Protein AF-A0A950EEA9-F1 (afdb_monomer)

Secondary structure (DSSP, 8-state):
-PPPPPPP-PPPP----HHHHHHHHHHHHHHHHHHHHHTTSS-SS-HHHHHHHHHHHHHHHHHHHHHHTTS------HHHHHHHHHHHHHHHHHHHHHHTT---TTTTT--S-HHHHHHHHHHHHHHHHHHT-------HHHHHHHHHHHHHHHHHHHHHS----------

Sequence (171 aa):
MPPKRATPKSSPAAASPPLTNALLLVAAVSYGLVLLVSRGRVTWPPHQLLASLFTVAGCLALVGPLVLARGESGEGGLGELLWMSGGLLVWVFDAAAAFRGQWQTTAWVTPLDAERMGLIMLAMLLAGWRYRTGGRSWSWTNVTGWILGLFWVGMAFWTLLPARTSGLGPR

Foldseek 3Di:
DDDDDDDDDPDPDPPDDVVVVVVVVVVVVVVVVVVCCVVVVAPVVNVVVLVVVLLVLLVQLLCLCVVVVPDDPDLDFLLSVLSPVSNVVLVVLCVVCVVVVNPPVSCSSPSDDLQVSLVVLVVSVVVCVVVVSGDPDDDPSSVSSVVSNVSSVVSNVVVVPPPPPPCPDDD

Structure (mmCIF, N/CA/C/O backbone):
data_AF-A0A950EEA9-F1
#
_entry.id   AF-A0A950EEA9-F1
#
loop_
_atom_site.group_PDB
_atom_site.id
_atom_site.type_symbol
_atom_site.label_atom_id
_atom_site.label_alt_id
_atom_site.label_comp_id
_atom_site.label_asym_id
_atom_site.label_entity_id
_atom_site.label_seq_id
_atom_site.pdbx_PDB_ins_code
_atom_site.Cartn_x
_atom_site.Cartn_y
_atom_site.Cartn_z
_atom_site.occupancy
_atom_site.B_iso_or_equiv
_atom_site.auth_seq_id
_atom_site.auth_comp_id
_atom_site.auth_asym_id
_atom_site.auth_atom_id
_atom_site.pdbx_PDB_model_num
ATOM 1 N N . MET A 1 1 ? 31.687 -39.441 -41.713 1.00 45.84 1 MET A N 1
ATOM 2 C CA . MET A 1 1 ? 31.162 -38.476 -40.722 1.00 45.84 1 MET A CA 1
ATOM 3 C C . MET A 1 1 ? 29.725 -38.870 -40.398 1.00 45.84 1 MET A C 1
ATOM 5 O O . MET A 1 1 ? 28.944 -38.955 -41.338 1.00 45.84 1 MET A O 1
ATOM 9 N N . PRO A 1 2 ? 29.379 -39.213 -39.146 1.00 46.19 2 PRO A N 1
ATOM 10 C CA . PRO A 1 2 ? 28.024 -39.644 -38.805 1.00 46.19 2 PRO A CA 1
ATOM 11 C C . PRO A 1 2 ? 27.068 -38.436 -38.693 1.00 46.19 2 PRO A C 1
ATOM 13 O O . PRO A 1 2 ? 27.488 -37.375 -38.223 1.00 46.19 2 PRO A O 1
ATOM 16 N N . PRO A 1 3 ? 25.793 -38.562 -39.107 1.00 56.22 3 PRO A N 1
ATOM 17 C CA . PRO A 1 3 ? 24.827 -37.472 -39.028 1.00 56.22 3 PRO A CA 1
ATOM 18 C C . PRO A 1 3 ? 24.411 -37.201 -37.573 1.00 56.22 3 PRO A C 1
ATOM 20 O O . PRO A 1 3 ? 24.018 -38.097 -36.825 1.00 56.22 3 PRO A O 1
ATOM 23 N N . LYS A 1 4 ? 24.503 -35.929 -37.176 1.00 59.50 4 LYS A N 1
ATOM 24 C CA . LYS A 1 4 ? 24.114 -35.394 -35.865 1.00 59.50 4 LYS A CA 1
ATOM 25 C C . LYS A 1 4 ? 22.603 -35.585 -35.657 1.00 59.50 4 LYS A C 1
ATOM 27 O O . LYS A 1 4 ? 21.809 -35.008 -36.394 1.00 59.50 4 LYS A O 1
ATOM 32 N N . ARG A 1 5 ? 22.204 -36.392 -34.660 1.00 57.03 5 ARG A N 1
ATOM 33 C CA . ARG A 1 5 ? 20.801 -36.549 -34.221 1.00 57.03 5 ARG A CA 1
ATOM 34 C C . ARG A 1 5 ? 20.206 -35.177 -33.899 1.00 57.03 5 ARG A C 1
ATO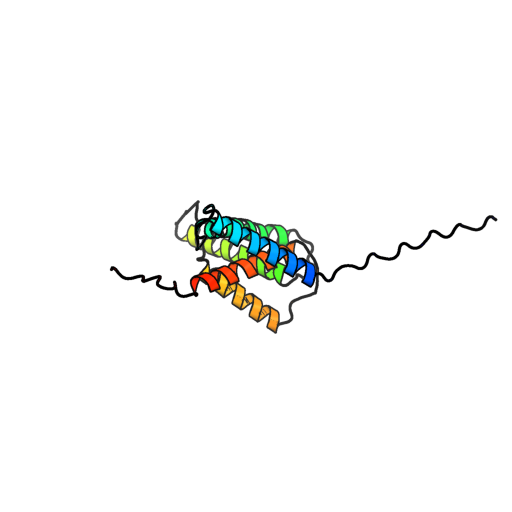M 36 O O . ARG A 1 5 ? 20.709 -34.481 -33.020 1.00 57.03 5 ARG A O 1
ATOM 43 N N . ALA A 1 6 ? 19.131 -34.817 -34.593 1.00 57.16 6 ALA A N 1
ATOM 44 C CA . ALA A 1 6 ? 18.302 -33.675 -34.247 1.00 57.16 6 ALA A CA 1
ATOM 45 C C . ALA A 1 6 ? 17.548 -33.978 -32.944 1.00 57.16 6 ALA A C 1
ATOM 47 O O . ALA A 1 6 ? 16.821 -34.967 -32.846 1.00 57.16 6 ALA A O 1
ATOM 48 N N . THR A 1 7 ? 17.748 -33.139 -31.935 1.00 59.75 7 THR A N 1
ATOM 49 C CA . THR A 1 7 ? 16.948 -33.116 -30.712 1.00 59.75 7 THR A CA 1
ATOM 50 C C . THR A 1 7 ? 15.524 -32.649 -31.038 1.00 59.75 7 THR A C 1
ATOM 52 O O . THR A 1 7 ? 15.364 -31.655 -31.753 1.00 59.75 7 THR A O 1
ATOM 55 N N . PRO A 1 8 ? 14.470 -33.323 -30.539 1.00 54.88 8 PRO A N 1
ATOM 56 C CA . PRO A 1 8 ? 13.104 -32.860 -30.731 1.00 54.88 8 PRO A CA 1
ATOM 57 C C .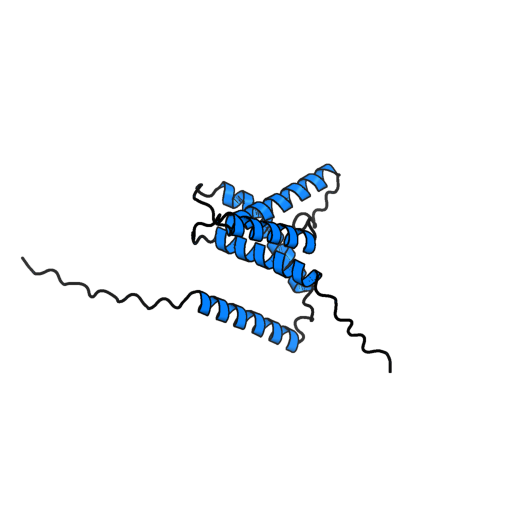 PRO A 1 8 ? 12.896 -31.546 -29.971 1.00 54.88 8 PRO A C 1
ATOM 59 O O . PRO A 1 8 ? 13.152 -31.440 -28.772 1.00 54.88 8 PRO A O 1
ATOM 62 N N . LYS A 1 9 ? 12.446 -30.530 -30.705 1.00 49.12 9 LYS A N 1
ATOM 63 C CA . LYS A 1 9 ? 12.096 -29.204 -30.200 1.00 49.12 9 LYS A CA 1
ATOM 64 C C . LYS A 1 9 ? 10.866 -29.355 -29.298 1.00 49.12 9 LYS A C 1
ATOM 66 O O . LYS A 1 9 ? 9.771 -29.616 -29.791 1.00 49.12 9 LYS A O 1
ATOM 71 N N . SER A 1 10 ? 11.047 -29.236 -27.983 1.00 50.47 10 SER A N 1
ATOM 72 C CA . SER A 1 10 ? 9.936 -29.162 -27.032 1.00 50.47 10 SER A CA 1
ATOM 73 C C . SER A 1 10 ? 9.056 -27.969 -27.405 1.00 50.47 10 SER A C 1
ATOM 75 O O . SER A 1 10 ? 9.537 -26.835 -27.441 1.00 50.47 10 SER A O 1
ATOM 77 N N . SER A 1 11 ? 7.784 -28.222 -27.712 1.00 50.09 11 SER A N 1
ATOM 78 C CA . SER A 1 11 ? 6.804 -27.150 -27.899 1.00 50.09 11 SER A CA 1
ATOM 79 C C . SER A 1 11 ? 6.724 -26.329 -26.608 1.00 50.09 11 SER A C 1
ATOM 81 O O . SER A 1 11 ? 6.655 -26.933 -25.534 1.00 50.09 11 SER A O 1
ATOM 83 N N . PRO A 1 12 ? 6.760 -24.986 -26.662 1.00 52.28 12 PRO A N 1
ATOM 84 C CA . PRO A 1 12 ? 6.566 -24.186 -25.464 1.00 52.28 12 PRO A CA 1
ATOM 85 C C . PRO A 1 12 ? 5.153 -24.464 -24.947 1.00 52.28 12 PRO A C 1
ATOM 87 O O . PRO A 1 12 ? 4.180 -24.332 -25.691 1.00 52.28 12 PRO A O 1
ATOM 90 N N . ALA A 1 13 ? 5.047 -24.903 -23.692 1.00 56.28 13 ALA A N 1
ATOM 91 C CA . ALA A 1 13 ? 3.766 -25.026 -23.013 1.00 56.28 13 ALA A CA 1
ATOM 92 C C . ALA A 1 13 ? 3.017 -23.694 -23.154 1.00 56.28 13 ALA A C 1
ATOM 94 O O . ALA A 1 13 ? 3.596 -22.633 -22.911 1.00 56.28 13 ALA A O 1
ATOM 95 N N . ALA A 1 14 ? 1.760 -23.748 -23.597 1.00 56.31 14 ALA A N 1
ATOM 96 C CA . ALA A 1 14 ? 0.920 -22.571 -23.746 1.00 56.31 14 ALA A CA 1
ATOM 97 C C . ALA A 1 14 ? 0.842 -21.851 -22.393 1.00 56.31 14 ALA A C 1
ATOM 99 O O . ALA A 1 14 ? 0.229 -22.346 -21.449 1.00 56.31 14 ALA A O 1
ATOM 100 N N . ALA A 1 15 ? 1.525 -20.713 -22.280 1.00 61.50 15 ALA A N 1
ATOM 101 C CA . ALA A 1 15 ? 1.501 -19.908 -21.075 1.00 61.50 15 ALA A CA 1
ATOM 102 C C . ALA A 1 15 ? 0.077 -19.371 -20.893 1.00 61.50 15 ALA A C 1
ATOM 104 O O . ALA A 1 15 ? -0.402 -18.583 -21.711 1.00 61.50 15 ALA A O 1
ATOM 105 N N . SER A 1 16 ? -0.612 -19.824 -19.845 1.00 63.59 16 SER A N 1
ATOM 106 C CA . SER A 1 16 ? -1.928 -19.304 -19.480 1.00 63.59 16 SER A CA 1
ATOM 107 C C . SER A 1 16 ? -1.863 -17.780 -19.340 1.00 63.59 16 SER A C 1
ATOM 109 O O . SER A 1 16 ? -0.881 -17.261 -18.795 1.00 63.59 16 SER A O 1
ATOM 111 N N . PRO A 1 17 ? -2.886 -17.039 -19.797 1.00 76.62 17 PRO A N 1
ATOM 112 C CA . PRO A 1 17 ? -2.869 -15.589 -19.711 1.00 76.62 17 PRO A CA 1
ATOM 113 C C . PRO A 1 17 ? -2.757 -15.152 -18.238 1.00 76.62 17 PRO A C 1
ATOM 115 O O . PRO A 1 17 ? -3.540 -15.606 -17.397 1.00 76.62 17 PRO A O 1
ATOM 118 N N . PRO A 1 18 ? -1.818 -14.247 -17.900 1.00 75.38 18 PRO A N 1
ATOM 119 C CA . PRO A 1 18 ? -1.539 -13.845 -16.517 1.00 75.38 18 PRO A CA 1
ATOM 120 C C . PRO A 1 18 ? -2.760 -13.227 -15.819 1.00 75.38 18 PRO A C 1
ATOM 122 O O . PRO A 1 18 ? -2.900 -13.330 -14.603 1.00 75.38 18 PRO A O 1
ATOM 125 N N . LEU A 1 19 ? -3.679 -12.644 -16.596 1.00 78.69 19 LEU A N 1
ATOM 126 C CA . LEU A 1 19 ? -4.944 -12.096 -16.110 1.00 78.69 19 LEU A CA 1
ATOM 127 C C . LEU A 1 19 ? -5.848 -13.174 -15.494 1.00 78.69 19 LEU A C 1
ATOM 129 O O . LEU A 1 19 ? -6.450 -12.948 -14.448 1.00 78.69 19 LEU A O 1
ATOM 133 N N . THR A 1 20 ? -5.926 -14.354 -16.110 1.00 81.00 20 THR A N 1
ATOM 134 C CA . THR A 1 20 ? -6.764 -15.449 -15.610 1.00 81.00 20 THR A CA 1
ATOM 135 C C . THR A 1 20 ? -6.217 -15.987 -14.294 1.00 81.00 20 THR A C 1
ATOM 137 O O . THR A 1 20 ? -6.982 -16.170 -13.353 1.00 81.00 20 THR A O 1
ATOM 140 N N . ASN A 1 21 ? -4.897 -16.148 -14.177 1.00 84.25 21 ASN A N 1
ATOM 141 C CA . ASN A 1 21 ? -4.272 -16.556 -12.916 1.00 84.25 21 ASN A CA 1
ATOM 142 C C . ASN A 1 21 ? -4.509 -15.520 -11.807 1.00 84.25 21 ASN A C 1
ATOM 144 O O . ASN A 1 21 ? -4.841 -15.895 -10.685 1.00 84.25 21 ASN A O 1
ATOM 148 N N . ALA A 1 22 ? -4.399 -14.225 -12.120 1.00 80.31 22 ALA A N 1
ATOM 149 C CA . ALA A 1 22 ? -4.685 -13.159 -11.162 1.00 80.31 22 ALA A CA 1
ATOM 150 C C . ALA A 1 22 ? -6.151 -13.182 -10.694 1.00 80.31 22 ALA A C 1
ATOM 152 O O . ALA A 1 22 ? -6.408 -13.118 -9.494 1.00 80.31 22 ALA A O 1
ATOM 153 N N . LEU A 1 23 ? -7.107 -13.341 -11.616 1.00 85.00 23 LEU A N 1
ATOM 154 C CA . LEU A 1 23 ? -8.531 -13.461 -11.283 1.00 85.00 23 LEU A CA 1
ATOM 155 C C . LEU A 1 23 ? -8.814 -14.681 -10.402 1.00 85.00 23 LEU A C 1
ATOM 157 O O . LEU A 1 23 ? -9.546 -14.565 -9.421 1.00 85.00 23 LEU A O 1
ATOM 161 N N . LEU A 1 24 ? -8.209 -15.830 -10.713 1.00 87.56 24 LEU A N 1
ATOM 162 C CA . LEU A 1 24 ? -8.353 -17.047 -9.913 1.00 87.56 24 LEU A CA 1
ATOM 163 C C . LEU A 1 24 ? -7.783 -16.871 -8.501 1.00 87.56 24 LEU A C 1
ATOM 165 O O . LEU A 1 24 ? -8.413 -17.295 -7.535 1.00 87.56 24 LEU A O 1
ATOM 169 N N . LEU A 1 25 ? -6.633 -16.207 -8.364 1.00 86.12 25 LEU A N 1
ATOM 170 C CA . LEU A 1 25 ? -6.050 -15.897 -7.058 1.00 86.12 25 LEU A CA 1
ATOM 171 C C . LEU A 1 25 ? -6.944 -14.952 -6.251 1.00 86.12 25 LEU A C 1
ATOM 173 O O . LEU A 1 25 ? -7.211 -15.218 -5.081 1.00 86.12 25 LEU A O 1
ATOM 177 N N . VAL A 1 26 ? -7.461 -13.889 -6.871 1.00 85.25 26 VAL A N 1
ATOM 178 C CA . VAL A 1 26 ? -8.393 -12.958 -6.213 1.00 85.25 26 VAL A CA 1
ATOM 179 C C . VAL A 1 26 ? -9.669 -13.683 -5.780 1.00 85.25 26 VAL A C 1
ATOM 181 O O . VAL A 1 26 ? -10.130 -13.493 -4.652 1.00 85.25 26 VAL A O 1
ATOM 184 N N . ALA A 1 27 ? -10.218 -14.556 -6.626 1.00 87.81 27 ALA A N 1
ATOM 185 C CA . ALA A 1 27 ? -11.384 -15.370 -6.293 1.00 87.81 27 ALA A CA 1
ATOM 186 C C . ALA A 1 27 ? -11.098 -16.321 -5.116 1.00 87.81 27 ALA A C 1
ATOM 188 O O . ALA A 1 27 ? -11.893 -16.400 -4.183 1.00 87.81 27 ALA A O 1
ATOM 189 N N . ALA A 1 28 ? -9.943 -16.990 -5.107 1.00 90.19 28 ALA A N 1
ATOM 190 C CA . ALA A 1 28 ? -9.558 -17.894 -4.025 1.00 90.19 28 ALA A CA 1
ATOM 191 C C . ALA A 1 28 ? -9.368 -17.157 -2.688 1.00 90.19 28 ALA A C 1
ATOM 193 O O . ALA A 1 28 ? -9.873 -17.604 -1.658 1.00 90.19 28 ALA A O 1
ATOM 194 N N . VAL A 1 29 ? -8.683 -16.008 -2.703 1.00 86.88 29 VAL A N 1
ATOM 195 C CA . VAL A 1 29 ? -8.444 -15.194 -1.500 1.00 86.88 29 VAL A CA 1
ATOM 196 C C . VAL A 1 29 ? -9.755 -14.624 -0.961 1.00 86.88 29 VAL A C 1
ATOM 198 O O . VAL A 1 29 ? -10.027 -14.746 0.233 1.00 86.88 29 VAL A O 1
ATOM 201 N N . SER A 1 30 ? -10.593 -14.048 -1.827 1.00 85.69 30 SER A N 1
ATOM 202 C CA . SER A 1 30 ? -11.892 -13.496 -1.420 1.00 85.69 30 SER A CA 1
ATOM 203 C C . SER A 1 30 ? -12.821 -14.576 -0.863 1.00 85.69 30 SER A C 1
ATOM 205 O O . SER A 1 30 ? -13.411 -14.379 0.199 1.00 85.69 30 SER A O 1
ATOM 207 N N . TYR A 1 31 ? -12.884 -15.745 -1.504 1.00 88.44 31 TYR A N 1
ATOM 208 C CA . TYR A 1 31 ? -13.667 -16.875 -1.008 1.00 88.44 31 TYR A CA 1
ATOM 209 C C . TYR A 1 31 ? -13.155 -17.390 0.344 1.00 88.44 31 TYR A C 1
ATOM 211 O O . TYR A 1 31 ? -13.947 -17.613 1.260 1.00 88.44 31 TYR A O 1
ATOM 219 N N . GLY A 1 32 ? -11.834 -17.521 0.511 1.00 87.50 32 GLY A N 1
ATOM 220 C CA . GLY A 1 32 ? -11.227 -17.901 1.788 1.00 87.50 32 GLY A CA 1
ATOM 221 C C . GLY A 1 32 ? -11.573 -16.924 2.914 1.00 87.50 32 GLY A C 1
ATOM 222 O O . GLY A 1 32 ? -11.885 -17.347 4.027 1.00 87.50 32 GLY A O 1
ATOM 223 N N . LEU A 1 33 ? -11.595 -15.623 2.616 1.00 84.88 33 LEU A N 1
ATOM 224 C CA . LEU A 1 33 ? -11.944 -14.579 3.579 1.00 84.88 33 LEU A CA 1
ATOM 225 C C . LEU A 1 3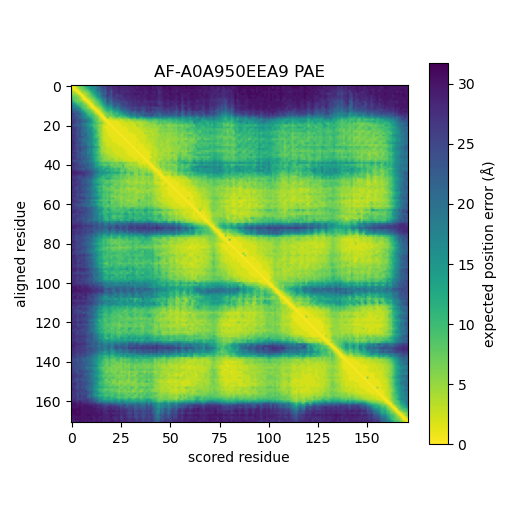3 ? -13.430 -14.637 3.969 1.00 84.88 33 LEU A C 1
ATOM 227 O O . LEU A 1 33 ? -13.748 -14.586 5.157 1.00 84.88 33 LEU A O 1
ATOM 231 N N . VAL A 1 34 ? -14.328 -14.852 3.001 1.00 87.12 34 VAL A N 1
ATOM 232 C CA . VAL A 1 34 ? -15.761 -15.102 3.260 1.00 87.12 34 VAL A CA 1
ATOM 233 C C . VAL A 1 34 ? -15.949 -16.328 4.154 1.00 87.12 34 VAL A C 1
ATOM 235 O O . VAL A 1 34 ? -16.732 -16.290 5.100 1.00 87.12 34 VAL A O 1
ATOM 238 N N . LEU A 1 35 ? -15.196 -17.398 3.902 1.00 88.25 35 LEU A N 1
ATOM 239 C CA . LEU A 1 35 ? -15.281 -18.641 4.663 1.00 88.25 35 LEU A CA 1
ATOM 240 C C . LEU A 1 35 ? -14.721 -18.504 6.092 1.00 88.25 35 LEU A C 1
ATOM 242 O O . LEU A 1 35 ? -15.210 -19.145 7.023 1.00 88.25 35 LEU A O 1
ATOM 246 N N . LEU A 1 36 ? -13.719 -17.646 6.300 1.00 86.81 36 LEU A N 1
ATOM 247 C CA . LEU A 1 36 ? -13.221 -17.294 7.634 1.00 86.81 36 LEU A CA 1
ATOM 248 C C . LEU A 1 36 ? -14.253 -16.492 8.435 1.00 86.81 36 LEU A C 1
ATOM 250 O O . LEU A 1 36 ? -14.427 -16.750 9.630 1.00 86.81 36 LEU A O 1
ATOM 254 N N . VAL A 1 37 ? -14.962 -15.572 7.775 1.00 87.12 37 VAL A N 1
ATOM 255 C CA . VAL A 1 37 ? -16.064 -14.809 8.378 1.00 87.12 37 VAL A CA 1
ATOM 256 C C . VAL A 1 37 ? -17.232 -15.734 8.716 1.00 87.12 37 VAL A C 1
ATOM 258 O O . VAL A 1 37 ? -17.713 -15.724 9.848 1.00 87.12 37 VAL A O 1
ATOM 261 N N . SER A 1 38 ? -17.642 -16.605 7.788 1.00 87.62 38 SER A N 1
ATOM 262 C CA . SER A 1 38 ? -18.758 -17.533 8.015 1.00 87.62 38 SER A CA 1
ATOM 263 C C . SER A 1 38 ? -18.472 -18.548 9.126 1.00 87.62 38 SER A C 1
ATOM 265 O O . SER A 1 38 ? -19.399 -19.054 9.751 1.00 87.62 38 SER A O 1
ATOM 267 N N . ARG A 1 39 ? -17.194 -18.854 9.390 1.00 90.12 39 ARG A N 1
ATOM 268 C CA . ARG A 1 39 ? -16.749 -19.719 10.498 1.00 90.12 39 ARG A CA 1
ATOM 269 C C . ARG A 1 39 ? -16.525 -18.973 11.818 1.00 90.12 39 ARG A C 1
ATOM 271 O O . ARG A 1 39 ? -16.044 -19.588 12.769 1.00 90.12 39 ARG A O 1
ATOM 278 N N . GLY A 1 40 ? -16.799 -17.669 11.879 1.00 83.12 40 GLY A N 1
ATOM 279 C CA . GLY A 1 40 ? -16.588 -16.849 13.076 1.00 83.12 40 GLY A CA 1
ATOM 280 C C . GLY A 1 40 ? -15.119 -16.707 13.487 1.00 83.12 40 GLY A C 1
ATOM 281 O O . GLY A 1 40 ? -14.832 -16.368 14.631 1.00 83.12 40 GLY A O 1
ATOM 282 N N . ARG A 1 41 ? -14.172 -16.993 12.581 1.00 83.94 41 ARG A N 1
ATOM 283 C CA . ARG A 1 41 ? -12.726 -16.869 12.846 1.00 83.94 41 ARG A CA 1
ATOM 284 C C . ARG A 1 41 ? -12.218 -15.446 12.633 1.00 83.94 41 ARG A C 1
ATOM 286 O O . ARG A 1 41 ? -11.186 -15.088 13.186 1.00 83.94 41 ARG A O 1
ATOM 293 N N . VAL A 1 42 ? -12.932 -14.661 11.830 1.00 83.06 42 VAL A N 1
ATOM 294 C CA . VAL A 1 42 ? -12.637 -13.258 11.531 1.00 83.06 42 VAL A CA 1
ATOM 295 C C . VAL A 1 42 ? -13.937 -12.468 11.653 1.00 83.06 42 VAL A C 1
ATOM 297 O O . VAL A 1 42 ? -14.964 -12.881 11.119 1.00 83.06 42 VAL A O 1
ATOM 300 N N . THR A 1 43 ? -13.912 -11.345 12.367 1.00 81.38 43 THR A N 1
ATOM 301 C CA . THR A 1 43 ? -15.054 -10.427 12.450 1.00 81.38 43 THR A CA 1
ATOM 302 C C . THR A 1 43 ? -15.208 -9.649 11.143 1.00 81.38 43 THR A C 1
ATOM 304 O O . THR A 1 43 ? -14.228 -9.373 10.455 1.00 81.38 43 THR A O 1
ATOM 307 N N . TRP A 1 44 ? -16.440 -9.289 10.779 1.00 79.31 44 TRP A N 1
ATOM 308 C CA . TRP A 1 44 ? -16.700 -8.382 9.660 1.00 79.31 44 TRP A CA 1
ATOM 309 C C . TRP A 1 44 ? -17.216 -7.044 10.206 1.00 79.31 44 TRP A C 1
ATOM 311 O O . TRP A 1 44 ? -18.255 -7.052 10.868 1.00 79.31 44 TRP A O 1
ATOM 321 N N . PRO A 1 45 ? -16.528 -5.911 9.962 1.00 75.62 45 PRO A N 1
ATOM 322 C CA . PRO A 1 45 ? -15.325 -5.753 9.136 1.00 75.62 45 PRO A CA 1
ATOM 323 C C . PRO A 1 45 ? -14.044 -6.316 9.790 1.00 75.62 45 PRO A C 1
ATOM 325 O O . PRO A 1 45 ? -13.912 -6.250 11.015 1.00 75.62 45 PRO A O 1
ATOM 328 N N . PRO A 1 46 ? -13.062 -6.806 9.003 1.00 79.25 46 PRO A N 1
ATOM 329 C CA . PRO A 1 46 ? -11.861 -7.476 9.510 1.00 79.25 46 PRO A CA 1
ATOM 330 C C . PRO A 1 46 ? -10.793 -6.484 10.005 1.00 79.25 46 PRO A C 1
ATOM 332 O O . PRO A 1 46 ? -9.643 -6.515 9.568 1.00 79.25 46 PRO A O 1
ATOM 335 N N . HIS A 1 47 ? -11.158 -5.591 10.928 1.00 79.38 47 HIS A N 1
ATOM 336 C CA . HIS A 1 47 ? -10.315 -4.473 11.369 1.00 79.38 47 HIS A CA 1
ATOM 337 C C . HIS A 1 47 ? -8.940 -4.906 11.902 1.00 79.38 47 HIS A C 1
ATOM 339 O O . HIS A 1 47 ? -7.940 -4.284 11.565 1.00 79.38 47 HIS A O 1
ATOM 345 N N . GLN A 1 48 ? -8.860 -5.986 12.686 1.00 79.69 48 GLN A N 1
ATOM 346 C CA . GLN A 1 48 ? -7.587 -6.476 13.241 1.00 79.69 48 GLN A CA 1
ATOM 347 C C . GLN A 1 48 ? -6.650 -7.040 12.162 1.00 79.69 48 GLN A C 1
ATOM 349 O O . GLN A 1 48 ? -5.434 -6.838 12.203 1.00 79.69 48 GLN A O 1
ATOM 354 N N . LEU A 1 49 ? -7.217 -7.725 11.168 1.00 80.69 49 LEU A N 1
ATOM 355 C CA . LEU A 1 49 ? -6.461 -8.270 10.044 1.00 80.69 49 LEU A CA 1
ATOM 356 C C . LEU A 1 49 ? -5.961 -7.138 9.139 1.00 80.69 49 LEU A C 1
ATOM 358 O O . LEU A 1 49 ? -4.806 -7.141 8.731 1.00 80.69 49 LEU A O 1
ATOM 362 N N . LEU A 1 50 ? -6.793 -6.127 8.887 1.00 82.00 50 LEU A N 1
ATOM 363 C CA . LEU A 1 50 ? -6.386 -4.948 8.122 1.00 82.00 50 LEU A CA 1
ATOM 364 C C . LEU A 1 50 ? -5.327 -4.118 8.856 1.00 82.00 50 LEU A C 1
ATOM 366 O O . LEU A 1 50 ? -4.362 -3.692 8.229 1.00 82.00 50 LEU A O 1
ATOM 370 N N . ALA A 1 51 ? -5.460 -3.931 10.172 1.00 81.00 51 ALA A N 1
ATOM 371 C CA . ALA A 1 51 ? -4.480 -3.206 10.978 1.00 81.00 51 ALA A CA 1
ATOM 372 C C . ALA A 1 51 ? -3.110 -3.904 10.975 1.00 81.00 51 ALA A C 1
ATOM 374 O O . ALA A 1 51 ? -2.093 -3.262 10.728 1.00 81.00 51 ALA A O 1
ATOM 375 N N . SER A 1 52 ? -3.083 -5.226 11.169 1.00 83.88 52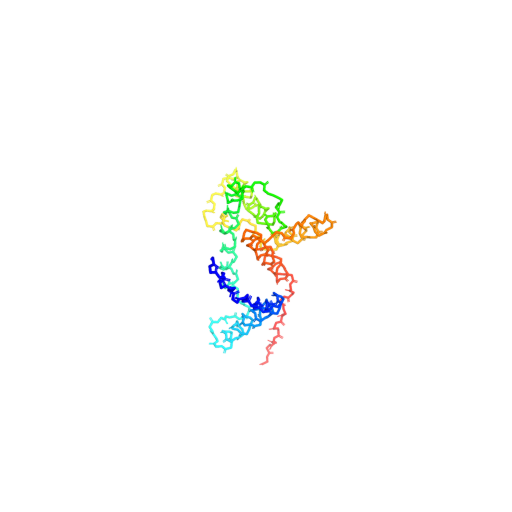 SER A N 1
ATOM 376 C CA . SER A 1 52 ? -1.835 -6.002 11.116 1.00 83.88 52 SER A CA 1
ATOM 377 C C . SER A 1 52 ? -1.204 -6.005 9.720 1.00 83.88 52 SER A C 1
ATOM 379 O O . SER A 1 52 ? 0.006 -5.807 9.603 1.00 83.88 52 SER A O 1
ATOM 381 N N . LEU A 1 53 ? -2.000 -6.143 8.653 1.00 84.62 53 LEU A N 1
ATOM 382 C CA . LEU A 1 53 ? -1.509 -5.996 7.278 1.00 84.62 53 LEU A CA 1
ATOM 383 C C . LEU A 1 53 ? -0.957 -4.595 7.006 1.00 84.62 53 LEU A C 1
ATOM 385 O O . LEU A 1 53 ? 0.045 -4.465 6.308 1.00 84.62 53 LEU A O 1
ATOM 389 N N . PHE A 1 54 ? -1.572 -3.557 7.572 1.00 82.75 54 PHE A N 1
ATOM 390 C CA . PHE A 1 54 ? -1.104 -2.183 7.426 1.00 82.75 54 PHE A CA 1
ATOM 391 C C . PHE A 1 54 ? 0.260 -1.969 8.090 1.00 82.75 54 PHE A C 1
ATOM 393 O O . PHE A 1 54 ? 1.144 -1.372 7.477 1.00 82.75 54 PHE A O 1
ATOM 400 N N . THR A 1 55 ? 0.484 -2.545 9.273 1.00 85.19 55 THR A N 1
ATOM 401 C CA . THR A 1 55 ? 1.813 -2.563 9.902 1.00 85.19 55 THR A CA 1
ATOM 402 C C . THR A 1 55 ? 2.832 -3.311 9.038 1.00 85.19 55 THR A C 1
ATOM 404 O O . THR A 1 55 ? 3.918 -2.802 8.785 1.00 85.19 55 THR A O 1
ATOM 407 N N . VAL A 1 56 ? 2.493 -4.491 8.511 1.00 85.44 56 VAL A N 1
ATOM 408 C CA . VAL A 1 56 ? 3.410 -5.241 7.629 1.00 85.44 56 VAL A CA 1
ATOM 409 C C . VAL A 1 56 ? 3.738 -4.450 6.356 1.00 85.44 56 VAL A C 1
ATOM 411 O O . VAL A 1 56 ? 4.897 -4.413 5.939 1.00 85.44 56 VAL A O 1
ATOM 414 N N . ALA A 1 57 ? 2.749 -3.779 5.763 1.00 84.38 57 ALA A N 1
ATOM 415 C CA . ALA A 1 57 ? 2.947 -2.911 4.606 1.00 84.38 57 ALA A CA 1
ATOM 416 C C . ALA A 1 57 ? 3.883 -1.737 4.927 1.00 84.38 57 ALA A C 1
ATOM 418 O O . ALA A 1 57 ? 4.762 -1.426 4.128 1.00 84.38 57 ALA A O 1
ATOM 419 N N . GLY A 1 58 ? 3.754 -1.133 6.109 1.00 82.75 58 GLY A N 1
ATOM 420 C CA . GLY A 1 58 ? 4.679 -0.111 6.594 1.00 82.75 58 GLY A CA 1
ATOM 421 C C . GLY A 1 58 ? 6.114 -0.621 6.762 1.00 82.75 58 GLY A C 1
ATOM 422 O O . GLY A 1 58 ? 7.060 0.029 6.316 1.00 82.75 58 GLY A O 1
ATOM 423 N N . CYS A 1 59 ? 6.290 -1.833 7.299 1.00 85.38 59 CYS A N 1
ATOM 424 C CA . CYS A 1 59 ? 7.611 -2.459 7.420 1.00 85.38 59 CYS A CA 1
ATOM 425 C C . CYS A 1 59 ? 8.237 -2.686 6.040 1.00 85.38 59 CYS A C 1
ATOM 427 O O . CYS A 1 59 ? 9.417 -2.411 5.832 1.00 85.38 59 CYS A O 1
ATOM 429 N N . LEU A 1 60 ? 7.441 -3.166 5.081 1.00 85.31 60 LEU A N 1
ATOM 430 C CA . LEU A 1 60 ? 7.883 -3.332 3.698 1.00 85.31 60 LEU A CA 1
ATOM 431 C C . LEU A 1 60 ? 8.225 -1.985 3.055 1.00 85.31 60 LEU A C 1
ATOM 433 O O . LEU A 1 60 ? 9.219 -1.895 2.336 1.00 85.31 60 LEU A O 1
ATOM 437 N N . ALA A 1 61 ? 7.451 -0.935 3.327 1.00 86.31 61 ALA A N 1
ATOM 438 C CA . ALA A 1 61 ? 7.707 0.408 2.819 1.00 86.31 61 ALA A CA 1
ATOM 439 C C . ALA A 1 61 ? 9.059 0.955 3.300 1.00 86.31 61 ALA A C 1
ATOM 441 O O . ALA A 1 61 ? 9.834 1.436 2.477 1.00 86.31 61 ALA A O 1
ATOM 442 N N . LEU A 1 62 ? 9.391 0.801 4.588 1.00 85.94 62 LEU A N 1
ATOM 443 C CA . LEU A 1 62 ? 10.677 1.237 5.161 1.00 85.94 62 LEU A CA 1
ATOM 444 C C . LEU A 1 62 ? 11.894 0.644 4.437 1.00 85.94 62 LEU A C 1
ATOM 446 O O . LEU A 1 62 ? 12.921 1.309 4.285 1.00 85.94 62 LEU A O 1
ATOM 450 N N . VAL A 1 63 ? 11.770 -0.600 3.975 1.00 86.56 63 VAL A N 1
ATOM 451 C CA . VAL A 1 63 ? 12.832 -1.333 3.275 1.00 86.56 63 VAL A CA 1
ATOM 452 C C . VAL A 1 63 ? 12.967 -0.897 1.807 1.00 86.56 63 VAL A C 1
ATOM 454 O O . VAL A 1 63 ? 14.048 -1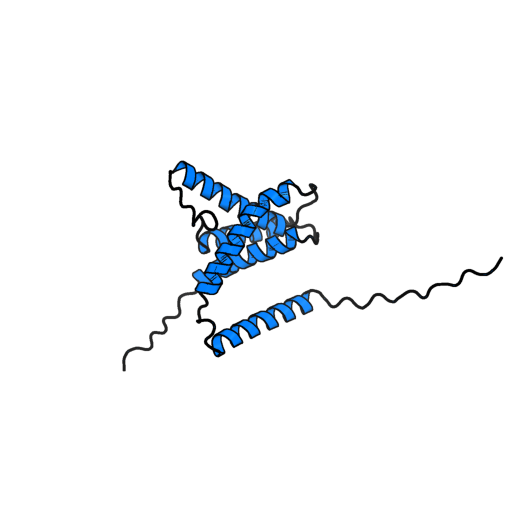.032 1.232 1.00 86.56 63 VAL A O 1
ATOM 457 N N . GLY A 1 64 ? 11.918 -0.324 1.206 1.00 82.75 64 GLY A N 1
ATOM 458 C CA . GLY A 1 64 ? 11.870 0.055 -0.212 1.00 82.75 64 GLY A CA 1
ATOM 459 C C . GLY A 1 64 ? 13.034 0.946 -0.667 1.00 82.75 64 GLY A C 1
ATOM 460 O O . GLY A 1 64 ? 13.762 0.547 -1.576 1.00 82.75 64 GLY A O 1
ATOM 461 N N . PRO A 1 65 ? 13.287 2.102 -0.024 1.00 82.38 65 PRO A N 1
ATOM 462 C CA . PRO A 1 65 ? 14.395 2.987 -0.382 1.00 82.38 65 PRO A CA 1
ATOM 463 C C . PRO A 1 65 ? 15.768 2.316 -0.261 1.00 82.38 65 PRO A C 1
ATOM 465 O O . PRO A 1 65 ? 16.634 2.540 -1.099 1.00 82.38 65 PRO A O 1
ATOM 468 N N . LEU A 1 66 ? 15.963 1.453 0.743 1.00 84.12 66 LEU A N 1
ATOM 469 C CA . LEU A 1 66 ? 17.227 0.740 0.957 1.00 84.12 66 LEU A CA 1
ATOM 470 C C . LEU A 1 66 ? 17.476 -0.331 -0.110 1.00 84.12 66 LEU A C 1
ATOM 472 O O . LEU A 1 66 ? 18.609 -0.504 -0.558 1.00 84.12 66 LEU A O 1
ATOM 476 N N . VAL A 1 67 ? 16.430 -1.057 -0.511 1.00 82.00 67 VAL A N 1
ATOM 477 C CA . VAL A 1 67 ? 16.517 -2.087 -1.555 1.00 82.00 67 VAL A CA 1
ATOM 478 C C . VAL A 1 67 ? 16.726 -1.449 -2.922 1.00 82.00 67 VAL A C 1
ATOM 480 O O . VAL A 1 67 ? 17.607 -1.880 -3.663 1.00 82.00 67 VAL A O 1
ATOM 483 N N . LEU A 1 68 ? 15.969 -0.400 -3.241 1.00 78.19 68 LEU A N 1
ATOM 484 C CA . LEU A 1 68 ? 16.046 0.266 -4.540 1.00 78.19 68 LEU A CA 1
ATOM 485 C C . LEU A 1 68 ? 17.340 1.071 -4.708 1.00 78.19 68 LEU A C 1
ATOM 487 O O . LEU A 1 68 ? 17.879 1.102 -5.807 1.00 78.19 68 LEU A O 1
ATOM 491 N N . ALA A 1 69 ? 17.909 1.626 -3.631 1.00 78.62 69 ALA A N 1
ATOM 492 C CA . ALA A 1 69 ? 19.229 2.264 -3.675 1.00 78.62 69 ALA A CA 1
ATOM 493 C C . ALA A 1 69 ? 20.385 1.280 -3.947 1.00 78.62 69 ALA A C 1
ATOM 495 O O . ALA A 1 69 ? 21.470 1.706 -4.336 1.00 78.62 69 ALA A O 1
ATOM 496 N N . ARG A 1 70 ? 20.176 -0.026 -3.720 1.00 77.88 70 ARG A N 1
ATOM 497 C CA . ARG A 1 70 ? 21.152 -1.088 -4.024 1.00 77.88 70 ARG A CA 1
ATOM 498 C C . ARG A 1 70 ? 20.942 -1.738 -5.391 1.00 77.88 70 ARG A C 1
ATOM 500 O O . ARG A 1 70 ? 21.815 -2.481 -5.830 1.00 77.88 70 ARG A O 1
ATOM 507 N N . GLY A 1 71 ? 19.788 -1.520 -6.020 1.00 66.69 71 GLY A N 1
ATOM 508 C CA . GLY A 1 71 ? 19.485 -2.053 -7.343 1.00 66.69 71 GLY A CA 1
ATOM 509 C C . GLY A 1 71 ? 20.248 -1.303 -8.433 1.00 66.69 71 GLY A C 1
ATOM 510 O O . GLY A 1 71 ? 20.503 -0.107 -8.308 1.00 66.69 71 GLY A O 1
ATOM 511 N N . GLU A 1 72 ? 20.610 -2.002 -9.508 1.00 58.09 72 GLU A N 1
ATOM 512 C CA . GLU A 1 72 ? 21.143 -1.353 -10.706 1.00 58.09 72 GLU A CA 1
ATOM 513 C C . GLU A 1 72 ? 20.105 -0.366 -11.260 1.00 58.09 72 GLU A C 1
ATOM 515 O O . GLU A 1 72 ? 18.914 -0.675 -11.342 1.00 58.09 72 GLU A O 1
ATOM 520 N N . SER A 1 73 ? 20.565 0.830 -11.624 1.00 56.91 73 SER A N 1
ATOM 521 C CA . SER A 1 73 ? 19.790 1.956 -12.152 1.00 56.91 73 SER A CA 1
ATOM 522 C C . SER A 1 73 ? 19.247 1.678 -13.562 1.00 56.91 73 SER A C 1
ATOM 524 O O . SER A 1 73 ? 19.633 2.315 -14.541 1.00 56.91 73 SER A O 1
ATOM 526 N N . GLY A 1 74 ? 18.358 0.692 -13.673 1.00 59.47 74 GLY A N 1
ATOM 527 C CA . GLY A 1 74 ? 17.531 0.452 -14.852 1.00 59.47 74 GLY A CA 1
ATOM 528 C C . GLY A 1 74 ? 16.319 1.387 -14.905 1.00 59.47 74 GLY A C 1
ATOM 529 O O . GLY A 1 74 ? 15.988 2.051 -13.923 1.00 59.47 74 GLY A O 1
ATOM 530 N N . GLU A 1 75 ? 15.636 1.434 -16.053 1.00 63.41 75 GLU A N 1
ATOM 531 C CA . GLU A 1 75 ? 14.337 2.108 -16.190 1.00 63.41 75 GLU A CA 1
ATOM 532 C C . GLU A 1 75 ? 13.329 1.515 -15.191 1.00 63.41 75 GLU A C 1
ATOM 534 O O . GLU A 1 75 ? 12.762 0.438 -15.405 1.00 63.41 75 GLU A O 1
ATOM 539 N N . GLY A 1 76 ? 13.143 2.218 -14.074 1.00 67.00 76 GLY A N 1
ATOM 540 C CA . GLY A 1 76 ? 12.308 1.756 -12.978 1.00 67.00 76 GLY A CA 1
ATOM 541 C C . GLY A 1 76 ? 10.828 1.690 -13.351 1.00 67.00 76 GLY A C 1
ATOM 542 O O . GLY A 1 76 ? 10.295 2.547 -14.064 1.00 67.00 76 GLY A O 1
ATOM 543 N N . GLY A 1 77 ? 10.150 0.652 -12.868 1.00 81.56 77 GLY A N 1
ATOM 544 C CA . GLY A 1 77 ? 8.710 0.470 -13.071 1.00 81.56 77 GLY A CA 1
ATOM 545 C C . GLY A 1 77 ? 7.868 1.394 -12.180 1.00 81.56 77 GLY A C 1
ATOM 546 O O . GLY A 1 77 ? 8.314 1.836 -11.124 1.00 81.56 77 GLY A O 1
ATOM 547 N N . LEU A 1 78 ? 6.603 1.637 -12.554 1.00 83.56 78 LEU A N 1
ATOM 548 C CA . LEU A 1 78 ? 5.668 2.429 -11.734 1.00 83.56 78 LEU A CA 1
ATOM 549 C C . LEU A 1 78 ? 5.543 1.881 -10.300 1.00 83.56 78 LEU A C 1
ATOM 551 O O . LEU A 1 78 ? 5.459 2.649 -9.349 1.00 83.56 78 LEU A O 1
ATOM 555 N N . GLY A 1 79 ? 5.551 0.558 -10.131 1.00 84.56 79 GLY A N 1
ATOM 556 C CA . GLY A 1 79 ? 5.506 -0.067 -8.815 1.00 84.56 79 GLY A CA 1
ATOM 557 C C . GLY A 1 79 ? 6.749 0.246 -7.989 1.00 84.56 79 GLY A C 1
ATOM 558 O O . GLY A 1 79 ? 6.627 0.567 -6.816 1.00 84.56 79 GLY A O 1
ATOM 559 N N . GLU A 1 80 ? 7.939 0.266 -8.587 1.00 86.06 80 GLU A N 1
ATOM 560 C CA . GLU A 1 80 ? 9.158 0.665 -7.870 1.00 86.06 80 GLU A CA 1
ATOM 561 C C . GLU A 1 80 ? 9.069 2.115 -7.397 1.00 86.06 80 GLU A C 1
ATOM 563 O O . GLU A 1 80 ? 9.430 2.404 -6.259 1.00 86.06 80 GLU A O 1
ATOM 568 N N . LEU A 1 81 ? 8.487 3.001 -8.213 1.00 85.38 81 LEU A N 1
ATOM 569 C CA . LEU A 1 81 ? 8.204 4.378 -7.816 1.00 85.38 81 LEU A CA 1
ATOM 570 C C . LEU A 1 81 ? 7.221 4.448 -6.641 1.00 85.38 81 LEU A C 1
ATOM 572 O O . LEU A 1 81 ? 7.474 5.207 -5.712 1.00 85.38 81 LEU A O 1
ATOM 576 N N . LEU A 1 82 ? 6.146 3.649 -6.641 1.00 86.88 82 LEU A N 1
ATOM 577 C CA . LEU A 1 82 ? 5.196 3.573 -5.517 1.00 86.88 82 LEU A CA 1
ATOM 578 C C . LEU A 1 82 ? 5.847 3.031 -4.242 1.00 86.88 82 LEU A C 1
ATOM 580 O O . LEU A 1 82 ? 5.558 3.495 -3.140 1.00 86.88 82 LEU A O 1
ATOM 584 N N . TRP A 1 83 ? 6.728 2.039 -4.375 1.00 88.81 83 TRP A N 1
ATOM 585 C CA . TRP A 1 83 ? 7.425 1.471 -3.227 1.00 88.81 83 TRP A CA 1
ATOM 586 C C . TRP A 1 83 ? 8.441 2.459 -2.653 1.00 88.81 83 TRP A C 1
ATOM 588 O O . TRP A 1 83 ? 8.487 2.669 -1.439 1.00 88.81 83 TRP A O 1
ATOM 598 N N . MET A 1 84 ? 9.212 3.108 -3.529 1.00 86.50 84 MET A N 1
ATOM 599 C CA . MET A 1 84 ? 10.174 4.141 -3.162 1.00 86.50 84 MET A CA 1
ATOM 600 C C . MET A 1 84 ? 9.478 5.328 -2.506 1.00 86.50 84 MET A C 1
ATOM 602 O O . MET A 1 84 ? 9.905 5.771 -1.443 1.00 86.50 84 MET A O 1
ATOM 606 N N . SER A 1 85 ? 8.402 5.831 -3.111 1.00 85.75 85 SER A N 1
ATOM 607 C CA . SER A 1 85 ? 7.660 6.967 -2.580 1.00 85.75 85 SER A CA 1
ATOM 608 C C . SER A 1 85 ? 7.002 6.626 -1.249 1.00 85.75 85 SER A C 1
ATOM 610 O O . SER A 1 85 ? 7.077 7.429 -0.323 1.00 85.75 85 SER A O 1
ATOM 612 N N . GLY A 1 86 ? 6.439 5.422 -1.115 1.00 85.00 86 GLY A N 1
ATOM 613 C CA . GLY A 1 86 ? 5.849 4.937 0.130 1.00 85.00 86 GLY A CA 1
ATOM 614 C C . GLY A 1 86 ? 6.868 4.860 1.251 1.00 85.00 86 GLY A C 1
ATOM 615 O O . GLY A 1 86 ? 6.617 5.371 2.339 1.00 85.00 86 GLY A O 1
ATOM 616 N N . GLY A 1 87 ? 8.046 4.306 0.978 1.00 87.12 87 GLY A N 1
ATOM 617 C CA . GLY A 1 87 ? 9.129 4.297 1.954 1.00 87.12 87 GLY A CA 1
ATOM 618 C C . GLY A 1 87 ? 9.650 5.688 2.294 1.00 87.12 87 GLY A C 1
ATOM 619 O O . GLY A 1 87 ? 9.855 5.987 3.467 1.00 87.12 87 GLY A O 1
ATOM 620 N N . LEU A 1 88 ? 9.822 6.561 1.297 1.00 86.12 88 LEU A N 1
ATOM 621 C CA . LEU A 1 88 ? 10.275 7.936 1.510 1.00 86.12 88 LEU A CA 1
ATOM 622 C C . LEU A 1 88 ? 9.282 8.724 2.377 1.00 86.12 88 LEU A C 1
ATOM 624 O O . LEU A 1 88 ? 9.699 9.450 3.272 1.00 86.12 88 LEU A O 1
ATOM 628 N N . LEU A 1 89 ? 7.978 8.563 2.137 1.00 85.56 89 LEU A N 1
ATOM 629 C CA . LEU A 1 89 ? 6.918 9.161 2.950 1.00 85.56 89 LEU A CA 1
ATOM 630 C C . LEU A 1 89 ? 7.040 8.727 4.409 1.00 85.56 89 LEU A C 1
ATOM 632 O O . LEU A 1 89 ? 7.060 9.585 5.287 1.00 85.56 89 LEU A O 1
ATOM 636 N N . VAL A 1 90 ? 7.186 7.425 4.668 1.00 86.00 90 VAL A N 1
ATOM 637 C CA . VAL A 1 90 ? 7.376 6.920 6.036 1.00 86.00 90 VAL A CA 1
ATOM 638 C C . VAL A 1 90 ? 8.617 7.554 6.674 1.00 86.00 90 VAL A C 1
ATOM 640 O O . VAL A 1 90 ? 8.508 8.172 7.729 1.00 86.00 90 VAL A O 1
ATOM 643 N N . TRP A 1 91 ? 9.762 7.533 5.985 1.00 87.50 91 TRP A N 1
ATOM 644 C CA . TRP A 1 91 ? 11.010 8.127 6.479 1.00 87.50 91 TRP A CA 1
ATOM 645 C C . TRP A 1 91 ? 10.914 9.628 6.778 1.00 87.50 91 TRP A C 1
ATOM 647 O O . TRP A 1 91 ? 11.426 10.088 7.798 1.00 87.50 91 TRP A O 1
ATOM 657 N N . VAL A 1 92 ? 10.280 10.411 5.901 1.00 86.44 92 VAL A N 1
ATOM 658 C CA . VAL A 1 92 ? 10.134 11.865 6.080 1.00 86.44 92 VAL A CA 1
ATOM 659 C C . VAL A 1 92 ? 9.254 12.177 7.288 1.00 86.44 92 VAL A C 1
ATOM 661 O O . VAL A 1 92 ? 9.579 13.076 8.066 1.00 86.44 92 VAL A O 1
ATOM 664 N N . PHE A 1 93 ? 8.155 11.442 7.462 1.00 84.56 93 PHE A N 1
ATOM 665 C CA . PHE A 1 93 ? 7.266 11.644 8.603 1.00 84.56 93 PHE A CA 1
ATOM 666 C C . PHE A 1 93 ? 7.896 11.170 9.919 1.00 84.56 93 PHE A C 1
ATOM 668 O O . PHE A 1 93 ? 7.773 11.880 10.918 1.00 84.56 93 PHE A O 1
ATOM 675 N N . ASP A 1 94 ? 8.642 10.065 9.910 1.00 85.19 94 ASP A N 1
ATOM 676 C CA . ASP A 1 94 ? 9.412 9.601 11.070 1.00 85.19 94 ASP A CA 1
ATOM 677 C C . ASP A 1 94 ? 10.494 10.606 11.471 1.00 85.19 94 ASP A C 1
ATOM 679 O O . ASP A 1 94 ? 10.605 10.975 12.642 1.00 85.19 94 ASP A O 1
ATOM 683 N N . ALA A 1 95 ? 11.253 11.125 10.502 1.00 84.50 95 ALA A N 1
ATOM 684 C CA . ALA A 1 95 ? 12.248 12.162 10.755 1.00 84.50 95 ALA A CA 1
ATOM 685 C C . ALA A 1 95 ? 11.592 13.423 11.340 1.00 84.50 95 ALA A C 1
ATOM 687 O O . ALA A 1 95 ? 12.068 13.968 12.337 1.00 84.50 95 ALA A O 1
ATOM 688 N N . ALA A 1 96 ? 10.465 13.867 10.774 1.00 84.56 96 ALA A N 1
ATOM 689 C CA . ALA A 1 96 ? 9.717 15.011 11.288 1.00 84.56 96 ALA A CA 1
ATOM 690 C C . ALA A 1 96 ? 9.198 14.781 12.719 1.00 84.56 96 ALA A C 1
ATOM 692 O O . ALA A 1 96 ? 9.239 15.707 13.534 1.00 84.56 96 ALA A O 1
ATOM 693 N N . ALA A 1 97 ? 8.734 13.572 13.045 1.00 82.38 97 ALA A N 1
ATOM 694 C CA . ALA A 1 97 ? 8.315 13.204 14.397 1.00 82.38 97 ALA A CA 1
ATOM 695 C C . ALA A 1 97 ? 9.500 13.201 15.378 1.00 82.38 97 ALA A C 1
ATOM 697 O O . ALA A 1 97 ? 9.395 13.765 16.472 1.00 82.38 97 ALA A O 1
ATOM 698 N N . ALA A 1 98 ? 10.653 12.671 14.957 1.00 84.12 98 ALA A N 1
ATOM 699 C CA . ALA A 1 98 ? 11.885 12.684 15.740 1.00 84.12 98 ALA A CA 1
ATOM 700 C C . ALA A 1 98 ? 12.356 14.119 16.044 1.00 84.12 98 ALA A C 1
ATOM 702 O O . ALA A 1 98 ? 12.673 14.426 17.195 1.00 84.12 98 ALA A O 1
ATOM 703 N N . PHE A 1 99 ? 12.313 15.031 15.063 1.00 86.06 99 PHE A N 1
ATOM 704 C CA . PHE A 1 99 ? 12.647 16.450 15.267 1.00 86.06 99 PHE A CA 1
ATOM 705 C C . PHE A 1 99 ? 11.676 17.180 16.205 1.00 86.06 99 PHE A C 1
ATOM 707 O O . PHE A 1 99 ? 12.063 18.148 16.855 1.00 86.06 99 PHE A O 1
ATOM 714 N N . ARG A 1 100 ? 10.426 16.715 16.316 1.00 84.56 100 ARG A N 1
ATOM 715 C CA . ARG A 1 100 ? 9.433 17.235 17.274 1.00 84.56 100 ARG A CA 1
ATOM 716 C C . ARG A 1 100 ? 9.562 16.618 18.671 1.00 84.56 100 ARG A C 1
ATOM 718 O O . ARG A 1 100 ? 8.731 16.899 19.531 1.00 84.56 100 ARG A O 1
ATOM 725 N N . GLY A 1 101 ? 10.565 15.768 18.899 1.00 80.31 101 GLY A N 1
ATOM 726 C CA . GLY A 1 101 ? 10.774 15.070 20.169 1.00 80.31 101 GLY A CA 1
ATOM 727 C C . GLY A 1 101 ? 9.767 13.946 20.437 1.00 80.31 101 GLY A C 1
ATOM 728 O O . GLY A 1 101 ? 9.711 13.427 21.550 1.00 80.31 101 GLY A O 1
ATOM 729 N N . GLN A 1 102 ? 8.970 13.550 19.441 1.00 77.75 102 GLN A N 1
ATOM 730 C CA . GLN A 1 102 ? 7.969 12.492 19.571 1.00 77.75 102 GLN A CA 1
ATOM 731 C C . GLN A 1 102 ? 8.571 11.146 19.156 1.00 77.75 102 GLN A C 1
ATOM 733 O O . GLN A 1 102 ? 8.327 10.637 18.065 1.00 77.75 102 GLN A O 1
ATOM 738 N N . TRP A 1 103 ? 9.363 10.555 20.052 1.00 70.00 103 TRP A N 1
ATOM 739 C CA . TRP A 1 103 ? 9.924 9.209 19.889 1.00 70.00 103 TRP A CA 1
ATOM 740 C C . TRP A 1 103 ? 8.861 8.129 20.151 1.00 70.00 103 TRP A C 1
ATOM 742 O O . TRP A 1 103 ? 8.831 7.483 21.195 1.00 70.00 103 TRP A O 1
ATOM 752 N N . GLN A 1 104 ? 7.950 7.938 19.201 1.00 62.16 104 GLN A N 1
ATOM 753 C CA . GLN A 1 104 ? 6.892 6.924 19.275 1.00 62.16 104 GLN A CA 1
ATOM 754 C C . GLN A 1 104 ? 7.384 5.602 18.675 1.00 62.16 104 GLN A C 1
ATOM 756 O O . GLN A 1 104 ? 7.078 5.320 17.527 1.00 62.16 104 GLN A O 1
ATOM 761 N N . THR A 1 105 ? 8.155 4.791 19.410 1.00 60.34 105 THR A N 1
ATOM 762 C CA . THR A 1 105 ? 8.815 3.558 18.902 1.00 60.34 105 THR A CA 1
ATOM 763 C C . THR A 1 105 ? 7.885 2.541 18.228 1.00 60.34 105 THR A C 1
ATOM 765 O O . THR A 1 105 ? 8.329 1.799 17.357 1.00 60.34 105 THR A O 1
ATOM 768 N N . THR A 1 106 ? 6.595 2.525 18.563 1.00 57.19 106 THR A N 1
ATOM 769 C CA . THR A 1 106 ? 5.587 1.653 17.937 1.00 57.19 106 THR A CA 1
ATOM 770 C C . THR A 1 106 ? 4.931 2.248 16.686 1.00 57.19 106 THR A C 1
ATOM 772 O O . THR A 1 106 ? 4.331 1.498 15.920 1.00 57.19 106 THR A O 1
ATOM 775 N N . ALA A 1 107 ? 5.055 3.558 16.442 1.00 63.09 107 ALA A N 1
ATOM 776 C CA . ALA A 1 107 ? 4.379 4.262 15.346 1.00 63.09 107 ALA A CA 1
ATOM 777 C C . ALA A 1 107 ? 5.247 4.491 14.094 1.00 63.09 107 ALA A C 1
ATOM 779 O O . ALA A 1 107 ? 4.707 4.896 13.070 1.00 63.09 107 ALA A O 1
ATOM 780 N N . TRP A 1 108 ? 6.551 4.186 14.138 1.00 67.62 108 TRP A N 1
ATOM 781 C CA . TRP A 1 108 ? 7.495 4.384 13.013 1.00 67.62 108 TRP A CA 1
ATOM 782 C C . TRP A 1 108 ? 7.077 3.651 11.741 1.00 67.62 108 TRP A C 1
ATOM 784 O O . TRP A 1 108 ? 7.359 4.030 10.615 1.00 67.62 108 TRP A O 1
ATOM 794 N N . VAL A 1 109 ? 6.374 2.542 11.918 1.00 67.50 109 VAL A N 1
ATOM 795 C CA . VAL A 1 109 ? 5.948 1.712 10.800 1.00 67.50 109 VAL A CA 1
ATOM 796 C C . VAL A 1 109 ? 4.727 2.320 10.098 1.00 67.50 109 VAL A C 1
ATOM 798 O O . VAL A 1 109 ? 4.482 2.061 8.923 1.00 67.50 109 VAL A O 1
ATOM 801 N N . THR A 1 110 ? 3.953 3.149 10.800 1.00 69.81 110 THR A N 1
ATOM 802 C CA . THR A 1 110 ? 2.683 3.708 10.327 1.00 69.81 110 THR A CA 1
ATOM 803 C C . THR A 1 110 ? 2.509 5.163 10.785 1.00 69.81 110 THR A C 1
ATOM 805 O O . THR A 1 110 ? 1.551 5.464 11.499 1.00 69.81 110 THR A O 1
ATOM 808 N N . PRO A 1 111 ? 3.410 6.089 10.405 1.00 65.25 111 PRO A N 1
ATOM 809 C CA . PRO A 1 111 ? 3.3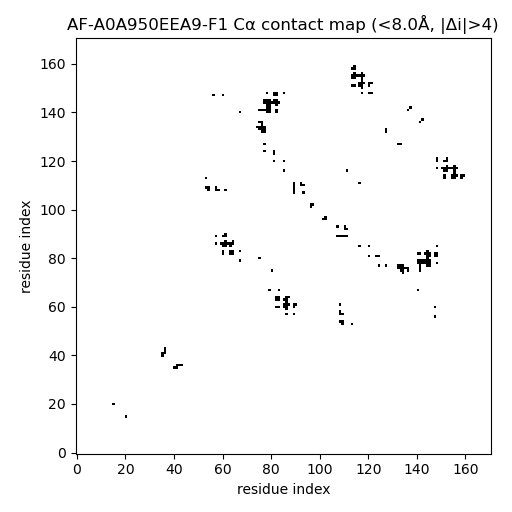30 7.479 10.857 1.00 65.25 111 PRO A CA 1
ATOM 810 C C . PRO A 1 111 ? 2.209 8.266 10.158 1.00 65.25 111 PRO A C 1
ATOM 812 O O . PRO A 1 111 ? 1.817 9.345 10.599 1.00 65.25 111 PRO A O 1
ATOM 815 N N . LEU A 1 112 ? 1.698 7.730 9.048 1.00 74.31 112 LEU A N 1
ATOM 816 C CA . LEU A 1 112 ? 0.606 8.276 8.255 1.00 74.31 112 LEU A CA 1
ATOM 817 C C . LEU A 1 112 ? -0.640 7.404 8.408 1.00 74.31 112 LEU A C 1
ATOM 819 O O . LEU A 1 112 ? -0.570 6.183 8.260 1.00 74.31 112 LEU A O 1
ATOM 823 N N . ASP A 1 113 ? -1.790 8.049 8.610 1.00 82.00 113 ASP A N 1
ATOM 824 C CA . ASP A 1 113 ? -3.087 7.379 8.542 1.00 82.00 113 ASP A CA 1
ATOM 825 C C . ASP A 1 113 ? -3.299 6.724 7.172 1.00 82.00 113 ASP A C 1
ATOM 827 O O . ASP A 1 113 ? -2.890 7.252 6.129 1.00 82.00 113 ASP A O 1
ATOM 831 N N . ALA A 1 114 ? -4.005 5.590 7.175 1.00 80.06 114 ALA A N 1
ATOM 832 C CA . ALA A 1 114 ? -4.288 4.807 5.974 1.00 80.06 114 ALA A CA 1
ATOM 833 C C . ALA A 1 114 ? -4.987 5.628 4.874 1.00 80.06 114 ALA A C 1
ATOM 835 O O . ALA A 1 114 ? -4.689 5.448 3.694 1.00 80.06 114 ALA A O 1
ATOM 836 N N . GLU A 1 115 ? -5.853 6.569 5.260 1.00 84.12 115 GLU A N 1
ATOM 837 C CA . GLU A 1 115 ? -6.539 7.483 4.344 1.00 84.12 115 GLU A CA 1
ATOM 838 C C . GLU A 1 115 ? -5.546 8.375 3.584 1.00 84.12 115 GLU A C 1
ATOM 840 O O . GLU A 1 115 ? -5.526 8.390 2.353 1.00 84.12 115 GLU A O 1
ATOM 845 N N . ARG A 1 116 ? -4.672 9.087 4.307 1.00 85.38 116 ARG A N 1
ATOM 846 C CA . ARG A 1 116 ? -3.709 10.024 3.707 1.00 85.38 116 ARG A CA 1
ATOM 847 C C . ARG A 1 116 ? -2.703 9.292 2.834 1.00 85.38 116 ARG A C 1
ATOM 849 O O . ARG A 1 116 ? -2.434 9.732 1.718 1.00 85.38 116 ARG A O 1
ATOM 856 N N . MET A 1 117 ? -2.185 8.165 3.323 1.00 85.38 117 MET A N 1
ATOM 857 C CA . MET A 1 117 ? -1.246 7.338 2.570 1.00 85.38 117 MET A CA 1
ATOM 858 C C . MET A 1 117 ? -1.884 6.837 1.269 1.00 85.38 117 MET A C 1
ATOM 860 O O . MET A 1 117 ? -1.304 6.995 0.196 1.00 85.38 117 MET A O 1
ATOM 864 N N . GLY A 1 118 ? -3.109 6.307 1.334 1.00 85.88 118 GLY A N 1
ATOM 865 C CA . GLY A 1 118 ? -3.814 5.817 0.152 1.00 85.88 118 GLY A CA 1
ATOM 866 C C . GLY A 1 118 ? -4.164 6.910 -0.856 1.00 85.88 118 GLY A C 1
ATOM 867 O O . GLY A 1 118 ? -4.012 6.686 -2.055 1.00 85.88 118 GLY A O 1
ATOM 868 N N . LEU A 1 119 ? -4.553 8.109 -0.409 1.00 88.81 119 LEU A N 1
ATOM 869 C CA . LEU A 1 119 ? -4.822 9.240 -1.307 1.00 88.81 119 LEU A CA 1
ATOM 870 C C . LEU A 1 119 ? -3.554 9.747 -2.009 1.00 88.81 119 LEU A C 1
ATOM 872 O O . LEU A 1 119 ? -3.595 10.034 -3.207 1.00 88.81 119 LEU A O 1
ATOM 876 N N . ILE A 1 120 ? -2.419 9.811 -1.304 1.00 87.94 120 ILE A N 1
ATOM 877 C CA . ILE A 1 120 ? -1.128 10.177 -1.908 1.00 87.94 120 ILE A CA 1
ATOM 878 C C . ILE A 1 120 ? -0.720 9.134 -2.958 1.00 87.94 120 ILE A C 1
ATOM 880 O O . ILE A 1 120 ? -0.338 9.494 -4.072 1.00 87.94 120 ILE A O 1
ATOM 884 N N . MET A 1 121 ? -0.868 7.846 -2.642 1.00 86.56 121 MET A N 1
ATOM 885 C CA . MET A 1 121 ? -0.580 6.749 -3.575 1.00 86.56 121 MET A CA 1
ATOM 886 C C 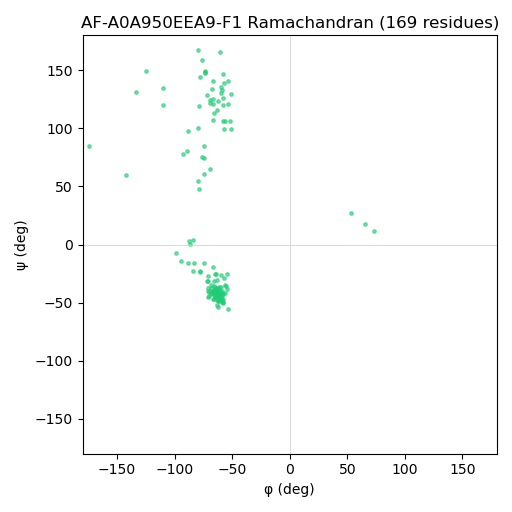. MET A 1 121 ? -1.500 6.768 -4.795 1.00 86.56 121 MET A C 1
ATOM 888 O O . MET A 1 121 ? -1.037 6.576 -5.919 1.00 86.56 121 MET A O 1
ATOM 892 N N . LEU A 1 122 ? -2.787 7.063 -4.602 1.00 88.62 122 LEU A N 1
ATOM 893 C CA . LEU A 1 122 ? -3.740 7.234 -5.695 1.00 88.62 122 LEU A CA 1
ATOM 894 C C . LEU A 1 122 ? -3.334 8.399 -6.606 1.00 88.62 122 LEU A C 1
ATOM 896 O O . LEU A 1 122 ? -3.338 8.253 -7.827 1.00 88.62 122 LEU A O 1
ATOM 900 N N . ALA A 1 123 ? -2.942 9.535 -6.028 1.00 87.81 123 ALA A N 1
ATOM 901 C CA . ALA A 1 123 ? -2.461 10.681 -6.792 1.00 87.81 123 ALA A CA 1
ATOM 902 C C . ALA A 1 123 ? -1.200 10.333 -7.602 1.00 87.81 123 ALA A C 1
ATOM 904 O O . ALA A 1 123 ? -1.109 10.695 -8.775 1.00 87.81 123 ALA A O 1
ATOM 905 N N . MET A 1 124 ? -0.265 9.575 -7.020 1.00 85.19 124 MET A N 1
ATOM 906 C CA . MET A 1 124 ? 0.932 9.096 -7.722 1.00 85.19 124 MET A CA 1
ATOM 907 C C . MET A 1 124 ? 0.597 8.130 -8.860 1.00 85.19 124 MET A C 1
ATOM 909 O O . MET A 1 124 ? 1.159 8.259 -9.946 1.00 85.19 124 MET A O 1
ATOM 913 N N . LEU A 1 125 ? -0.348 7.208 -8.653 1.00 86.50 125 LEU A N 1
ATOM 914 C CA . LEU A 1 125 ? -0.843 6.313 -9.702 1.00 86.50 125 LEU A CA 1
ATOM 915 C C . LEU A 1 125 ? -1.464 7.093 -10.866 1.00 86.50 125 LEU A C 1
ATOM 917 O O . LEU A 1 125 ? -1.142 6.831 -12.024 1.00 86.50 125 LEU A O 1
ATOM 921 N N . LEU A 1 126 ? -2.325 8.070 -10.569 1.00 86.88 126 LEU A N 1
ATOM 922 C CA . LEU A 1 126 ? -2.968 8.914 -11.581 1.00 86.88 126 LEU A CA 1
ATOM 923 C C . LEU A 1 126 ? -1.947 9.772 -12.338 1.00 86.88 126 LEU A C 1
ATOM 925 O O . LEU A 1 126 ? -2.026 9.894 -13.563 1.00 86.88 126 LEU A O 1
ATOM 929 N N . ALA A 1 127 ? -0.963 10.330 -11.628 1.00 83.94 127 ALA A N 1
ATOM 930 C CA . ALA A 1 127 ? 0.130 11.078 -12.234 1.00 83.94 127 ALA A CA 1
ATOM 931 C C . ALA A 1 127 ? 0.969 10.176 -13.152 1.00 83.94 127 ALA A C 1
ATOM 933 O O . ALA A 1 127 ? 1.144 10.489 -14.328 1.00 83.94 127 ALA A O 1
ATOM 934 N N . GLY A 1 128 ? 1.425 9.023 -12.664 1.00 80.12 128 GLY A N 1
ATOM 935 C CA . GLY A 1 128 ? 2.253 8.106 -13.446 1.00 80.12 128 GLY A CA 1
ATOM 936 C C . GLY A 1 128 ? 1.521 7.479 -14.636 1.00 80.12 128 GLY A C 1
ATOM 937 O O . GLY A 1 128 ? 2.122 7.295 -15.697 1.00 80.12 128 GLY A O 1
ATOM 938 N N . TRP A 1 129 ? 0.206 7.255 -14.523 1.00 80.00 129 TRP A N 1
ATOM 939 C CA . TRP A 1 129 ? -0.639 6.901 -15.668 1.00 80.00 129 TRP A CA 1
ATOM 940 C C . TRP A 1 129 ? -0.573 7.987 -16.743 1.00 80.00 129 TRP A C 1
ATOM 942 O O . TRP A 1 129 ? -0.389 7.692 -17.926 1.00 80.00 129 TRP A O 1
ATOM 952 N N . ARG A 1 130 ? -0.718 9.257 -16.346 1.00 78.88 130 ARG A N 1
ATOM 953 C CA . ARG A 1 130 ? -0.746 10.384 -17.285 1.00 78.88 130 ARG A CA 1
ATOM 954 C C . ARG A 1 130 ? 0.605 10.633 -17.952 1.00 78.88 130 ARG A C 1
ATOM 956 O O . ARG A 1 130 ? 0.622 10.973 -19.133 1.00 78.88 130 ARG A O 1
ATOM 963 N N . TYR A 1 131 ? 1.708 10.423 -17.238 1.00 75.50 131 TYR A N 1
ATOM 964 C CA . TYR A 1 131 ? 3.060 10.617 -17.770 1.00 75.50 131 TYR A CA 1
ATOM 965 C C . TYR A 1 131 ? 3.631 9.394 -18.497 1.00 75.50 131 TYR A C 1
ATOM 967 O O . TYR A 1 131 ? 4.746 9.468 -19.007 1.00 75.50 131 TYR A O 1
ATOM 975 N N . ARG A 1 132 ? 2.876 8.284 -18.597 1.00 66.88 132 ARG A N 1
ATOM 976 C CA . ARG A 1 132 ? 3.329 7.042 -19.255 1.00 66.88 132 ARG A CA 1
ATOM 977 C C . ARG A 1 132 ? 4.678 6.540 -18.710 1.00 66.88 132 ARG A C 1
ATOM 979 O O . ARG A 1 132 ? 5.415 5.848 -19.408 1.00 66.88 132 ARG A O 1
ATOM 986 N N . THR A 1 133 ? 4.994 6.859 -17.456 1.00 60.97 133 THR A N 1
ATOM 987 C CA . THR A 1 133 ? 6.198 6.390 -16.765 1.00 60.97 133 THR A CA 1
ATOM 988 C C . THR 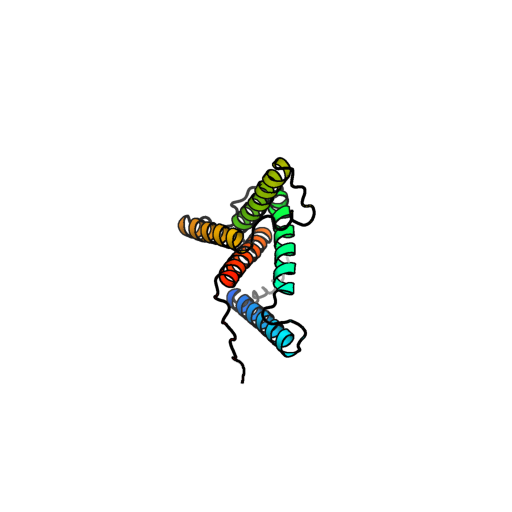A 1 133 ? 5.999 4.926 -16.399 1.00 60.97 133 THR A C 1
ATOM 990 O O . THR A 1 133 ? 5.492 4.599 -15.328 1.00 60.97 133 THR A O 1
ATOM 993 N N . GLY A 1 134 ? 6.297 4.031 -17.337 1.00 55.22 134 GLY A N 1
ATOM 994 C CA . GLY A 1 134 ? 6.111 2.603 -17.133 1.00 55.22 134 GLY A CA 1
ATOM 995 C C . GLY A 1 134 ? 6.645 1.784 -18.292 1.00 55.22 134 GLY A C 1
ATOM 996 O O . GLY A 1 134 ? 5.885 1.364 -19.165 1.00 55.22 134 GLY A O 1
ATOM 997 N N . GLY A 1 135 ? 7.947 1.498 -18.261 1.00 57.12 135 GLY A N 1
ATOM 998 C CA . GLY A 1 135 ? 8.460 0.305 -18.918 1.00 57.12 135 GLY A CA 1
ATOM 999 C C . GLY A 1 135 ? 7.739 -0.918 -18.345 1.00 57.12 135 GLY A C 1
ATOM 1000 O O . GLY A 1 135 ? 7.471 -1.000 -17.144 1.00 57.12 135 GLY A O 1
ATOM 1001 N N . ARG A 1 136 ? 7.380 -1.879 -19.198 1.00 63.28 136 ARG A N 1
ATOM 1002 C CA . ARG A 1 136 ? 6.728 -3.132 -18.784 1.00 63.28 136 ARG A CA 1
ATOM 1003 C C . ARG A 1 136 ? 7.775 -4.102 -18.214 1.00 63.28 136 ARG A C 1
ATOM 1005 O O . ARG A 1 136 ? 7.844 -5.253 -18.634 1.00 63.28 136 ARG A O 1
ATOM 1012 N N . SER A 1 137 ? 8.631 -3.617 -17.315 1.00 68.38 137 SER A N 1
ATOM 1013 C CA . SER A 1 137 ? 9.678 -4.401 -16.671 1.00 68.38 137 SER A CA 1
ATOM 1014 C C . SER A 1 137 ? 9.060 -5.247 -15.556 1.00 68.38 137 SER A C 1
ATOM 1016 O O . SER A 1 137 ? 8.415 -4.754 -14.627 1.00 68.38 137 SER A O 1
ATOM 1018 N N . TRP A 1 138 ? 9.190 -6.565 -15.686 1.00 74.62 138 TRP A N 1
ATOM 1019 C CA . TRP A 1 138 ? 8.735 -7.513 -14.676 1.00 74.62 138 TRP A CA 1
ATOM 1020 C C . TRP A 1 138 ? 9.861 -7.741 -13.666 1.00 74.62 138 TRP A C 1
ATOM 1022 O O . TRP A 1 138 ? 10.769 -8.530 -13.911 1.00 74.62 138 TRP A O 1
ATOM 1032 N N . SER A 1 139 ? 9.807 -7.033 -12.539 1.00 81.31 139 SER A N 1
ATOM 1033 C CA . SER A 1 139 ? 10.708 -7.204 -11.397 1.00 81.31 139 SER A CA 1
ATOM 1034 C C . SER A 1 139 ? 9.897 -7.465 -10.123 1.00 81.31 139 SER A C 1
ATOM 1036 O O . SER A 1 139 ? 8.767 -6.992 -9.976 1.00 81.31 139 SER A O 1
ATOM 1038 N N . TRP A 1 140 ? 10.454 -8.235 -9.183 1.00 81.69 140 TRP A N 1
ATOM 1039 C CA . TRP A 1 140 ? 9.794 -8.502 -7.896 1.00 81.69 140 TRP A CA 1
ATOM 1040 C C . TRP A 1 140 ? 9.595 -7.215 -7.072 1.00 81.69 140 TRP A C 1
ATOM 1042 O O . TRP A 1 140 ? 8.591 -7.072 -6.375 1.00 81.69 140 TRP A O 1
ATOM 1052 N N . THR A 1 141 ? 10.496 -6.244 -7.225 1.00 83.88 141 THR A N 1
ATOM 1053 C CA . THR A 1 141 ? 10.412 -4.887 -6.666 1.00 83.88 141 THR A CA 1
ATOM 1054 C C . THR A 1 141 ? 9.219 -4.111 -7.229 1.00 83.88 141 THR A C 1
ATOM 1056 O O . THR A 1 141 ? 8.439 -3.543 -6.463 1.00 83.88 141 THR A O 1
ATOM 1059 N N . ASN A 1 142 ? 9.000 -4.164 -8.547 1.00 84.75 142 ASN A N 1
ATOM 1060 C CA . ASN A 1 142 ? 7.835 -3.561 -9.195 1.00 84.75 142 ASN A CA 1
ATOM 1061 C C . ASN A 1 142 ? 6.529 -4.224 -8.726 1.00 84.75 142 ASN A C 1
ATOM 1063 O O . ASN A 1 142 ? 5.579 -3.532 -8.365 1.00 84.75 142 ASN A O 1
ATOM 1067 N N . VAL A 1 143 ? 6.487 -5.559 -8.654 1.00 85.31 143 VAL A N 1
ATOM 1068 C CA . VAL A 1 143 ? 5.309 -6.296 -8.154 1.00 85.31 143 VAL A CA 1
ATOM 1069 C C . VAL A 1 143 ? 4.995 -5.925 -6.703 1.00 85.31 143 VAL A C 1
ATOM 1071 O O . VAL A 1 143 ? 3.843 -5.645 -6.378 1.00 85.31 143 VAL A O 1
ATOM 1074 N N . THR A 1 144 ? 6.014 -5.870 -5.845 1.00 86.00 144 THR A N 1
ATOM 1075 C CA . THR A 1 144 ? 5.870 -5.487 -4.432 1.00 86.00 144 THR A CA 1
ATOM 1076 C C . THR A 1 144 ? 5.268 -4.094 -4.302 1.00 86.00 144 THR A C 1
ATOM 1078 O O . THR A 1 144 ? 4.289 -3.904 -3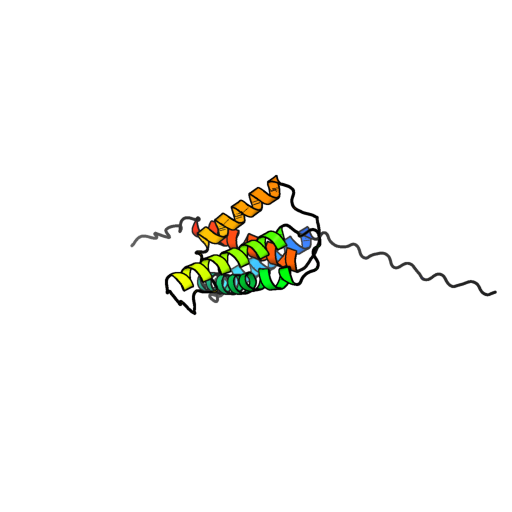.581 1.00 86.00 144 THR A O 1
ATOM 1081 N N . GLY A 1 145 ? 5.782 -3.132 -5.064 1.00 85.94 145 GLY A N 1
ATOM 1082 C CA . GLY A 1 145 ? 5.266 -1.772 -5.045 1.00 85.94 145 GLY A CA 1
ATOM 1083 C C . GLY A 1 145 ? 3.837 -1.623 -5.560 1.00 85.94 145 GLY A C 1
ATOM 1084 O O . GLY A 1 145 ? 3.060 -0.863 -4.986 1.00 85.94 145 GLY A O 1
ATOM 1085 N N . TRP A 1 146 ? 3.442 -2.400 -6.573 1.00 89.00 146 TRP A N 1
ATOM 1086 C CA . TRP A 1 146 ? 2.043 -2.467 -7.005 1.00 89.00 146 TRP A CA 1
ATOM 1087 C C . TRP A 1 146 ? 1.126 -3.030 -5.920 1.00 89.00 146 TRP A C 1
ATOM 1089 O O . TRP A 1 146 ? 0.051 -2.476 -5.689 1.00 89.00 146 TRP A O 1
ATOM 1099 N N . ILE A 1 147 ? 1.543 -4.104 -5.243 1.00 87.88 147 ILE A N 1
ATOM 1100 C CA . ILE A 1 147 ? 0.767 -4.707 -4.153 1.00 87.88 147 ILE A CA 1
ATOM 1101 C C . ILE A 1 147 ? 0.587 -3.699 -3.013 1.00 87.88 147 ILE A C 1
ATOM 1103 O O . ILE A 1 147 ? -0.543 -3.498 -2.569 1.00 87.88 147 ILE A O 1
ATOM 1107 N N . LEU A 1 148 ? 1.661 -3.026 -2.580 1.00 87.44 148 LEU A N 1
ATOM 1108 C CA . LEU A 1 148 ? 1.585 -2.002 -1.530 1.00 87.44 148 LEU A CA 1
ATOM 1109 C C . LEU A 1 148 ? 0.716 -0.811 -1.952 1.00 87.44 148 LEU A C 1
ATOM 1111 O O . LEU A 1 148 ? -0.170 -0.403 -1.202 1.00 87.44 148 LEU A O 1
ATOM 1115 N N . GLY A 1 149 ? 0.936 -0.279 -3.157 1.00 86.75 149 GLY A N 1
ATOM 1116 C CA . GLY A 1 149 ? 0.183 0.859 -3.678 1.00 86.75 149 GLY A CA 1
ATOM 1117 C C . GLY A 1 149 ? -1.317 0.572 -3.748 1.00 86.75 149 GLY A C 1
ATOM 1118 O O . GLY A 1 149 ? -2.118 1.337 -3.214 1.00 86.75 149 GLY A O 1
ATOM 1119 N N . LEU A 1 150 ? -1.706 -0.563 -4.337 1.00 89.44 150 LEU A N 1
ATOM 1120 C CA . LEU A 1 150 ? -3.111 -0.974 -4.417 1.00 89.44 150 LEU A CA 1
ATOM 1121 C C . LEU A 1 150 ? -3.711 -1.264 -3.040 1.00 89.44 150 LEU A C 1
ATOM 1123 O O . LEU A 1 150 ? -4.874 -0.934 -2.809 1.00 89.44 150 LEU A O 1
ATOM 1127 N N . PHE A 1 151 ? -2.935 -1.844 -2.123 1.00 88.38 151 PHE A N 1
ATOM 1128 C CA . PHE A 1 151 ? -3.378 -2.077 -0.752 1.00 88.38 151 PHE A CA 1
ATOM 1129 C C . PHE A 1 151 ? -3.695 -0.761 -0.028 1.00 88.38 151 PHE A C 1
ATOM 1131 O O . PHE A 1 151 ? -4.784 -0.626 0.531 1.00 88.38 151 PHE A O 1
ATOM 1138 N N . TRP A 1 152 ? -2.805 0.235 -0.084 1.00 88.56 152 TRP A N 1
ATOM 1139 C CA . TRP A 1 152 ? -3.048 1.542 0.537 1.00 88.56 152 TRP A CA 1
ATOM 1140 C C . TRP A 1 152 ? -4.229 2.279 -0.088 1.00 88.56 152 TRP A C 1
ATOM 1142 O O . TRP A 1 152 ? -5.058 2.831 0.633 1.00 88.56 152 TRP A O 1
ATOM 1152 N N . VAL A 1 153 ? -4.353 2.245 -1.416 1.00 89.00 153 VAL A N 1
ATOM 1153 C CA . VAL A 1 153 ? -5.508 2.820 -2.118 1.00 89.00 153 VAL A CA 1
ATOM 1154 C C . VAL A 1 153 ? -6.803 2.126 -1.690 1.00 89.00 153 VAL A C 1
ATOM 1156 O O . VAL A 1 153 ? -7.777 2.797 -1.357 1.00 89.00 153 VAL A O 1
ATOM 1159 N N . GLY A 1 154 ? -6.811 0.791 -1.637 1.00 85.81 154 GLY A N 1
ATOM 1160 C CA . GLY A 1 154 ? -7.957 0.009 -1.174 1.00 85.81 154 GLY A CA 1
ATOM 1161 C C . GLY A 1 154 ? -8.350 0.338 0.267 1.00 85.81 154 GLY A C 1
ATOM 1162 O O . GLY A 1 154 ? -9.535 0.489 0.556 1.00 85.81 154 GLY A O 1
ATOM 1163 N N . MET A 1 155 ? -7.367 0.527 1.149 1.00 83.69 155 MET A N 1
ATOM 1164 C CA . MET A 1 155 ? -7.593 0.959 2.530 1.00 83.69 155 MET A CA 1
ATOM 1165 C C . MET A 1 155 ? -8.213 2.359 2.606 1.00 83.69 155 MET A C 1
ATOM 1167 O O . MET A 1 155 ? -9.171 2.539 3.353 1.00 83.69 155 MET A O 1
ATOM 1171 N N . ALA A 1 156 ? -7.743 3.323 1.809 1.00 85.94 156 ALA A N 1
ATOM 1172 C CA . ALA A 1 156 ? -8.350 4.656 1.760 1.00 85.94 156 ALA A CA 1
ATOM 1173 C C . ALA A 1 156 ? -9.793 4.619 1.235 1.00 85.94 156 ALA A C 1
ATOM 1175 O O . ALA A 1 156 ? -10.677 5.269 1.788 1.00 85.94 156 ALA A O 1
ATOM 1176 N N . PHE A 1 157 ? -10.085 3.811 0.212 1.00 85.38 157 PHE A N 1
ATOM 1177 C CA . PHE A 1 157 ? -11.473 3.612 -0.215 1.00 85.38 157 PHE A CA 1
ATOM 1178 C C . PHE A 1 157 ? -12.324 2.971 0.883 1.00 85.38 157 PHE A C 1
ATOM 1180 O O . PHE A 1 157 ? -13.478 3.358 1.060 1.00 85.38 157 PHE A O 1
ATOM 1187 N N . TRP A 1 158 ? -11.761 2.034 1.649 1.00 82.31 158 TRP A N 1
ATOM 1188 C CA . TRP A 1 158 ? -12.462 1.406 2.764 1.00 82.31 158 TRP A CA 1
ATOM 1189 C C . TRP A 1 158 ? -12.800 2.396 3.881 1.00 82.31 158 TRP A C 1
ATOM 1191 O O . TRP A 1 158 ? -13.890 2.323 4.442 1.00 82.31 158 TRP A O 1
ATOM 1201 N N . THR A 1 159 ? -11.909 3.344 4.183 1.00 79.31 159 THR A N 1
ATOM 1202 C CA . THR A 1 159 ? -12.179 4.401 5.172 1.00 79.31 159 THR A CA 1
ATOM 1203 C C . THR A 1 159 ? -13.209 5.419 4.683 1.00 79.31 159 THR A C 1
ATOM 1205 O O . THR A 1 159 ? -13.909 6.012 5.497 1.00 79.31 159 THR A O 1
ATOM 1208 N N . LEU A 1 160 ? -13.327 5.603 3.364 1.00 76.88 160 LEU A N 1
ATOM 1209 C CA . LEU A 1 160 ? -14.302 6.505 2.741 1.00 76.88 160 LEU A CA 1
ATOM 1210 C C . LEU A 1 160 ? -15.691 5.875 2.568 1.00 76.88 160 LEU A C 1
ATOM 1212 O O . LEU A 1 160 ? -16.661 6.595 2.323 1.00 76.88 160 LEU A O 1
ATOM 1216 N N . LEU A 1 161 ? -15.815 4.548 2.678 1.00 75.06 161 LEU A N 1
ATOM 1217 C CA . LEU A 1 161 ? -17.118 3.894 2.668 1.00 75.06 161 LEU A CA 1
ATOM 1218 C C . LEU A 1 161 ? -17.877 4.304 3.938 1.00 75.06 161 LEU A C 1
ATOM 1220 O O . LEU A 1 161 ? -17.405 4.021 5.041 1.00 75.06 161 LEU A O 1
ATOM 1224 N N . PRO A 1 162 ? -19.060 4.937 3.822 1.00 58.91 162 PRO A N 1
ATOM 1225 C CA . PRO A 1 162 ? -19.861 5.251 4.991 1.00 58.91 162 PRO A CA 1
ATOM 1226 C C . PRO A 1 162 ? -20.152 3.944 5.721 1.00 58.91 162 PRO A C 1
ATOM 1228 O O . PRO A 1 162 ? -20.654 2.990 5.116 1.00 58.91 162 PRO A O 1
ATOM 1231 N N . ALA A 1 163 ? -19.821 3.894 7.015 1.00 56.69 163 ALA A N 1
ATOM 1232 C CA . ALA A 1 163 ? -20.258 2.817 7.883 1.00 56.69 163 ALA A CA 1
ATOM 1233 C C . ALA A 1 163 ? -21.773 2.728 7.710 1.00 56.69 163 ALA A C 1
ATOM 1235 O O . ALA A 1 163 ? -22.497 3.630 8.133 1.00 56.69 163 ALA A O 1
ATOM 1236 N N . ARG A 1 164 ? -22.256 1.693 7.009 1.00 47.47 164 ARG A N 1
ATOM 1237 C CA . ARG A 1 164 ? -23.687 1.426 6.943 1.00 47.47 164 ARG A CA 1
ATOM 1238 C C . ARG A 1 164 ? -24.104 1.256 8.387 1.00 47.47 164 ARG A C 1
ATOM 1240 O O . ARG A 1 164 ? -23.752 0.260 9.020 1.00 47.47 164 ARG A O 1
ATOM 1247 N N . THR A 1 165 ? -24.788 2.266 8.903 1.00 45.12 165 THR A N 1
ATOM 1248 C CA . THR A 1 165 ? -25.490 2.228 10.166 1.00 45.12 165 THR A CA 1
ATOM 1249 C C . THR A 1 165 ? -26.357 0.984 10.111 1.00 45.12 165 THR A C 1
ATOM 1251 O O . THR A 1 165 ? -27.418 0.954 9.495 1.00 45.12 165 THR A O 1
ATOM 1254 N N . SER A 1 166 ? -25.884 -0.087 10.742 1.00 45.50 166 SER A N 1
ATOM 1255 C CA . SER A 1 166 ? -26.728 -1.216 11.107 1.00 45.50 166 SER A CA 1
ATOM 1256 C C . SER A 1 166 ? -27.557 -0.748 12.300 1.00 45.50 166 SER A C 1
ATOM 1258 O O . SER A 1 166 ? -27.429 -1.245 13.411 1.00 45.50 166 SER A O 1
ATOM 1260 N N . GLY A 1 167 ? -28.348 0.302 12.070 1.00 43.75 167 GLY A N 1
ATOM 1261 C CA . GLY A 1 167 ? -29.409 0.755 12.941 1.00 43.75 167 GLY A CA 1
ATOM 1262 C C . GLY A 1 167 ? -30.564 -0.216 12.783 1.00 43.75 167 GLY A C 1
ATOM 1263 O O . GLY A 1 167 ? -31.554 0.089 12.128 1.00 43.75 167 GLY A O 1
ATOM 1264 N N . LEU A 1 168 ? -30.416 -1.407 13.355 1.00 48.06 168 LEU A N 1
ATOM 1265 C CA . LEU A 1 168 ? -31.571 -2.170 13.795 1.00 48.06 168 LEU A CA 1
ATOM 1266 C C . LEU A 1 168 ? -31.968 -1.556 15.134 1.00 48.06 168 LEU A C 1
ATOM 1268 O O . LEU A 1 168 ? -31.293 -1.736 16.144 1.00 48.06 168 LEU A O 1
ATOM 1272 N N . GLY A 1 169 ? -32.991 -0.703 15.072 1.00 38.44 169 GLY A N 1
ATOM 1273 C CA . GLY A 1 169 ? -33.542 -0.008 16.227 1.00 38.44 169 GLY A CA 1
ATOM 1274 C C . GLY A 1 169 ? -34.079 -0.968 17.295 1.00 38.44 169 GLY A C 1
ATOM 1275 O O . GLY A 1 169 ? -34.276 -2.154 17.028 1.00 38.44 169 GLY A O 1
ATOM 1276 N N . PRO A 1 170 ? -34.340 -0.453 18.505 1.00 56.12 170 PRO A N 1
ATOM 1277 C CA . PRO A 1 170 ? -34.926 -1.243 19.572 1.00 56.12 170 PRO A CA 1
ATOM 1278 C C . PRO A 1 170 ? -36.382 -1.577 19.226 1.00 56.12 170 PRO A C 1
ATOM 1280 O O . PRO A 1 170 ? -37.191 -0.676 18.986 1.00 56.12 170 PRO A O 1
ATOM 1283 N N . ARG A 1 171 ? -36.714 -2.866 19.224 1.00 41.12 171 ARG A N 1
ATOM 1284 C CA . ARG A 1 171 ? -38.051 -3.374 19.539 1.00 41.12 171 ARG A CA 1
ATOM 1285 C C . ARG A 1 171 ? -37.906 -4.611 20.403 1.00 41.12 171 ARG A C 1
ATOM 1287 O O . ARG A 1 171 ? -37.117 -5.492 20.002 1.00 41.12 171 ARG A O 1
#

Mean predicted aligned error: 12.06 Å

Solvent-accessible surface area (backbone atoms only — not comparable to full-atom values): 9824 Å² total; per-residue (Å²): 135,84,84,80,81,82,75,83,79,77,75,78,76,83,77,72,61,69,67,59,56,50,52,52,49,52,50,52,52,52,51,51,51,52,52,34,39,76,67,70,76,38,61,89,78,51,59,70,61,51,52,52,49,48,44,54,48,23,53,53,20,62,46,28,48,64,54,58,73,70,46,79,92,59,86,65,23,52,18,36,52,42,22,33,50,49,9,48,52,40,51,54,48,41,52,53,32,50,76,70,69,52,80,53,85,85,39,59,43,55,70,58,57,55,49,62,51,6,51,52,41,45,51,50,51,55,50,36,62,73,68,62,53,53,58,94,60,91,43,72,59,24,52,50,9,42,53,49,38,53,48,32,31,51,46,20,52,57,71,68,48,75,79,76,76,82,74,76,72,95,125

pLDDT: mean 76.61, std 13.08, range [38.44, 90.19]

Radius of gyration: 22.01 Å; Cα contacts (8 Å, |Δi|>4): 139; chains: 1; bounding box: 69×57×61 Å

Nearest PDB structures (foldseek):
  6hjy-assembly1_E  TM=3.924E-01  e=5.160E+00  Dickeya chrysanthemi
  4twh-assembly1_B  TM=3.891E-01  e=8.462E+00  Dickeya chrysanthemi